Protein AF-A0A093EQ70-F1 (afdb_monomer)

Structure (mmCIF, N/CA/C/O backbone):
data_AF-A0A093EQ70-F1
#
_entry.id   AF-A0A093EQ70-F1
#
loop_
_atom_site.group_PDB
_atom_site.id
_atom_site.type_symbol
_atom_site.label_atom_id
_atom_site.label_alt_id
_atom_site.label_comp_id
_atom_site.label_asym_id
_atom_site.label_entity_id
_atom_site.label_seq_id
_atom_site.pdbx_PDB_ins_code
_atom_site.Cartn_x
_atom_site.Cartn_y
_atom_site.Cartn_z
_atom_site.occupancy
_atom_site.B_iso_or_equiv
_atom_site.auth_seq_id
_atom_site.auth_comp_id
_atom_site.auth_asym_id
_atom_site.auth_atom_id
_atom_site.pdbx_PDB_model_num
ATOM 1 N N . ARG A 1 1 ? 18.926 -12.345 2.345 1.00 57.84 1 ARG A N 1
ATOM 2 C CA . ARG A 1 1 ? 18.136 -11.120 2.049 1.00 57.84 1 ARG A CA 1
ATOM 3 C C . ARG A 1 1 ? 17.137 -11.481 0.955 1.00 57.84 1 ARG A C 1
ATOM 5 O O . ARG A 1 1 ? 17.589 -11.969 -0.070 1.00 57.84 1 ARG A O 1
ATOM 12 N N . LYS A 1 2 ? 15.821 -11.336 1.17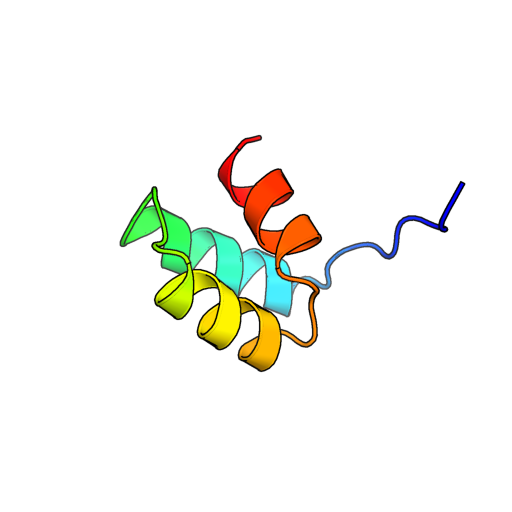1 1.00 58.78 2 LYS A N 1
ATOM 13 C CA . LYS A 1 2 ? 14.835 -11.557 0.093 1.00 58.78 2 LYS A CA 1
ATOM 14 C C . LYS A 1 2 ? 15.133 -10.559 -1.041 1.00 58.78 2 LYS A C 1
ATOM 16 O O . LYS A 1 2 ? 15.380 -9.393 -0.717 1.00 58.78 2 LYS A O 1
ATOM 21 N N . PRO A 1 3 ? 15.176 -10.985 -2.313 1.00 68.06 3 PRO A N 1
ATOM 22 C CA . PRO A 1 3 ? 15.385 -10.061 -3.420 1.00 68.06 3 PRO A CA 1
ATOM 23 C C . PRO A 1 3 ? 14.281 -8.999 -3.398 1.00 68.06 3 PRO A C 1
ATOM 25 O O . PRO A 1 3 ? 13.109 -9.313 -3.186 1.00 68.06 3 PRO A O 1
ATOM 28 N N . ARG A 1 4 ? 14.667 -7.726 -3.541 1.00 72.75 4 ARG A N 1
ATOM 29 C CA . ARG A 1 4 ? 13.707 -6.628 -3.671 1.00 72.75 4 ARG A CA 1
ATOM 30 C C . ARG A 1 4 ? 13.086 -6.737 -5.055 1.00 72.75 4 ARG A C 1
ATOM 32 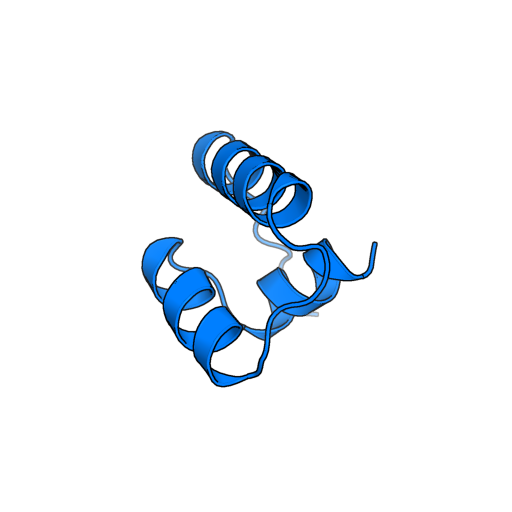O O . ARG A 1 4 ? 13.752 -6.438 -6.039 1.00 72.75 4 ARG A O 1
ATOM 39 N N . THR A 1 5 ? 11.833 -7.162 -5.127 1.00 77.00 5 THR A N 1
ATOM 40 C CA . THR A 1 5 ? 11.061 -7.039 -6.363 1.00 77.00 5 THR A CA 1
ATOM 41 C C . THR A 1 5 ? 10.661 -5.570 -6.519 1.00 77.00 5 THR A C 1
ATOM 43 O O . THR A 1 5 ? 10.010 -5.043 -5.610 1.00 77.00 5 THR A O 1
ATOM 46 N N . PRO A 1 6 ? 11.077 -4.879 -7.594 1.00 87.62 6 PRO A N 1
ATOM 47 C CA . PRO A 1 6 ? 10.649 -3.507 -7.838 1.00 87.62 6 PRO A CA 1
ATOM 48 C C . PRO A 1 6 ? 9.138 -3.459 -8.098 1.00 87.62 6 PRO A C 1
ATOM 50 O O . PRO A 1 6 ? 8.566 -4.401 -8.648 1.00 87.62 6 PRO A O 1
ATOM 53 N N . PHE A 1 7 ? 8.497 -2.357 -7.705 1.00 94.56 7 PHE A N 1
ATOM 54 C CA . PHE A 1 7 ? 7.104 -2.099 -8.063 1.00 94.56 7 PHE A CA 1
ATOM 55 C C . PHE A 1 7 ? 7.001 -1.777 -9.555 1.00 94.56 7 PHE A C 1
ATOM 57 O O . PHE A 1 7 ? 7.847 -1.069 -10.102 1.00 94.56 7 PHE A O 1
ATOM 64 N N . THR A 1 8 ? 5.951 -2.263 -10.211 1.00 96.44 8 THR A N 1
ATOM 65 C CA . THR A 1 8 ? 5.628 -1.845 -11.580 1.00 96.44 8 THR A CA 1
ATOM 66 C C . THR A 1 8 ? 5.069 -0.422 -11.586 1.00 96.44 8 THR A C 1
ATOM 68 O O . THR A 1 8 ? 4.540 0.060 -10.581 1.00 96.44 8 THR A O 1
ATOM 71 N N . THR A 1 9 ? 5.104 0.253 -12.736 1.00 96.56 9 THR A N 1
ATOM 72 C CA . THR A 1 9 ? 4.510 1.593 -12.890 1.00 96.56 9 THR A CA 1
ATOM 73 C C . THR A 1 9 ? 3.028 1.612 -12.512 1.00 96.56 9 THR A C 1
ATOM 75 O O . THR A 1 9 ? 2.570 2.537 -11.848 1.00 96.56 9 THR A O 1
ATOM 78 N N . ALA A 1 10 ? 2.273 0.567 -12.865 1.00 97.44 10 ALA A N 1
ATOM 79 C CA . ALA A 1 10 ? 0.860 0.456 -12.507 1.00 97.44 10 ALA A CA 1
ATOM 80 C C . ALA A 1 10 ? 0.647 0.350 -10.985 1.00 97.44 10 ALA A C 1
ATOM 82 O O . ALA A 1 10 ? -0.261 0.989 -10.450 1.00 97.44 10 ALA A O 1
ATOM 83 N N . GLN A 1 11 ? 1.502 -0.408 -10.286 1.00 97.88 11 GLN A N 1
ATOM 84 C CA . GLN A 1 11 ? 1.470 -0.510 -8.824 1.00 97.88 11 GLN A CA 1
ATOM 85 C C . GLN A 1 11 ? 1.802 0.833 -8.167 1.00 97.88 11 GLN A C 1
ATOM 87 O O . GLN A 1 11 ? 1.077 1.252 -7.270 1.00 97.88 11 GLN A O 1
ATOM 92 N N . LEU A 1 12 ? 2.834 1.538 -8.646 1.00 97.62 12 LEU A N 1
ATOM 93 C CA . LEU A 1 12 ? 3.211 2.864 -8.140 1.00 97.62 12 LEU A CA 1
ATOM 94 C C . LEU A 1 12 ? 2.070 3.876 -8.291 1.00 97.62 12 LEU A C 1
ATOM 96 O O . LEU A 1 12 ? 1.682 4.505 -7.312 1.00 97.62 12 LEU A O 1
ATOM 100 N N . LEU A 1 13 ? 1.456 3.958 -9.473 1.00 98.00 13 LEU A N 1
ATOM 101 C CA . LEU A 1 13 ? 0.321 4.854 -9.709 1.00 98.00 13 LEU A CA 1
ATOM 102 C C . LEU A 1 13 ? -0.866 4.536 -8.791 1.00 98.00 13 LEU A C 1
ATOM 104 O O . LEU A 1 13 ? -1.552 5.440 -8.316 1.00 98.00 13 LEU A O 1
ATOM 108 N N . ALA A 1 14 ? -1.143 3.255 -8.538 1.00 98.12 14 ALA A N 1
ATOM 109 C CA . ALA A 1 14 ? -2.199 2.865 -7.612 1.00 98.12 14 ALA A CA 1
ATOM 110 C C . ALA A 1 14 ? -1.864 3.252 -6.163 1.00 98.12 14 ALA A C 1
ATOM 112 O O . ALA A 1 14 ? -2.727 3.814 -5.484 1.00 98.12 14 ALA A O 1
ATOM 113 N N . LEU A 1 15 ? -0.630 2.994 -5.713 1.00 98.06 15 LEU A N 1
ATOM 114 C CA . LEU A 1 15 ? -0.124 3.371 -4.388 1.00 98.06 15 LEU A CA 1
ATOM 115 C C . LEU A 1 15 ? -0.238 4.889 -4.171 1.00 98.06 15 LEU A C 1
ATOM 117 O O . LEU A 1 15 ? -0.859 5.319 -3.201 1.00 98.06 15 LEU A O 1
ATOM 121 N N . GLU A 1 16 ? 0.247 5.698 -5.116 1.00 98.06 16 GLU A N 1
ATOM 122 C CA . GLU A 1 16 ? 0.169 7.164 -5.071 1.00 98.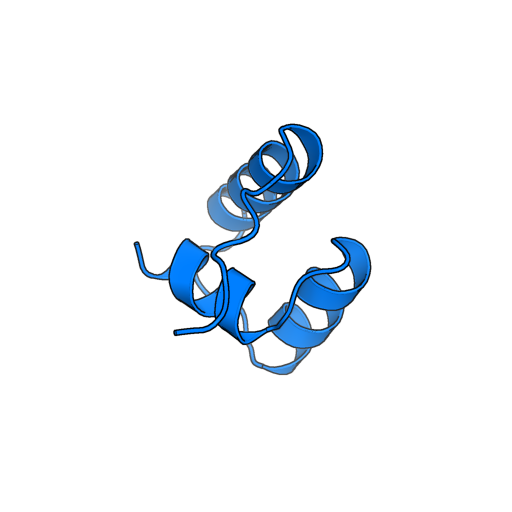06 16 GLU A CA 1
ATOM 123 C C . GLU A 1 16 ? -1.271 7.675 -5.036 1.00 98.06 16 GLU A C 1
ATOM 125 O O . GLU A 1 16 ? -1.608 8.540 -4.225 1.00 98.06 16 GLU A O 1
ATOM 130 N N . ARG A 1 17 ? -2.151 7.130 -5.888 1.00 98.25 17 ARG A N 1
ATOM 131 C CA . ARG A 1 17 ? -3.573 7.500 -5.886 1.00 98.25 17 ARG A CA 1
ATOM 132 C C . ARG A 1 17 ? -4.227 7.193 -4.544 1.00 98.25 17 ARG A C 1
ATOM 134 O O . ARG A 1 17 ? -4.941 8.045 -4.020 1.00 98.25 17 ARG A O 1
ATOM 141 N N . LYS A 1 18 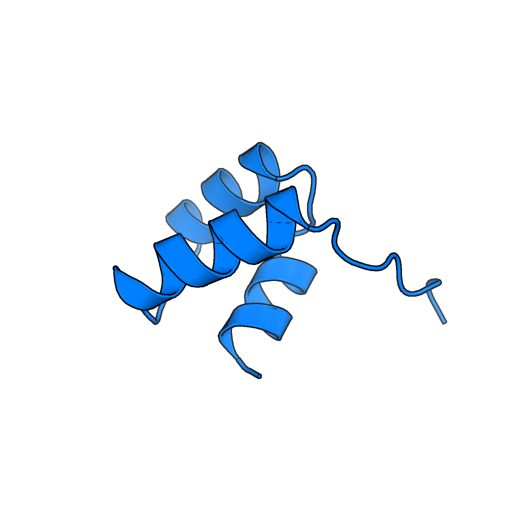? -3.979 6.008 -3.975 1.00 98.12 18 LYS A N 1
ATOM 142 C CA . LYS A 1 18 ? -4.547 5.626 -2.677 1.00 98.12 18 LYS A CA 1
ATOM 143 C C . LYS A 1 18 ? -3.983 6.491 -1.552 1.00 98.12 18 LYS A C 1
ATOM 145 O O . LYS A 1 18 ? -4.756 6.935 -0.711 1.00 98.12 18 LYS A O 1
ATOM 150 N N . PHE A 1 19 ? -2.688 6.800 -1.576 1.00 97.81 19 PHE A N 1
ATOM 151 C CA . PHE A 1 19 ? -2.045 7.655 -0.578 1.00 97.81 19 PHE A CA 1
ATOM 152 C C . PHE A 1 19 ? -2.585 9.088 -0.586 1.00 97.81 19 PHE A C 1
ATOM 154 O O . PHE A 1 19 ? -2.862 9.642 0.475 1.00 97.81 19 PHE A O 1
ATOM 161 N N . ARG A 1 20 ? -2.828 9.665 -1.774 1.00 97.81 20 ARG A N 1
ATOM 162 C CA . ARG A 1 20 ? -3.484 10.979 -1.910 1.00 97.81 20 ARG A CA 1
ATOM 163 C C . ARG A 1 20 ? -4.895 11.004 -1.317 1.00 97.81 20 ARG A C 1
ATOM 165 O O . ARG A 1 20 ? -5.325 12.046 -0.842 1.00 97.81 20 ARG A O 1
ATOM 172 N N . GLN A 1 21 ? -5.613 9.881 -1.356 1.00 97.31 21 GLN A N 1
ATOM 173 C CA . GLN A 1 21 ? -6.939 9.757 -0.742 1.00 97.31 21 GLN A CA 1
ATOM 174 C C . GLN A 1 21 ? -6.852 9.518 0.768 1.00 97.31 21 GLN A C 1
ATOM 176 O O . GLN A 1 21 ? -7.660 10.045 1.528 1.00 97.31 21 GLN A O 1
ATOM 181 N N . LYS A 1 22 ? -5.902 8.684 1.202 1.00 96.12 22 LYS A N 1
ATOM 182 C CA . LYS A 1 22 ? -5.735 8.281 2.596 1.00 96.12 22 LYS A CA 1
ATOM 183 C C . LYS A 1 22 ? -4.283 7.903 2.870 1.00 96.12 22 LYS A C 1
ATOM 185 O O . LYS A 1 22 ? -3.796 6.891 2.375 1.00 96.12 22 LYS A O 1
ATOM 190 N N . GLN A 1 23 ? -3.623 8.670 3.731 1.00 96.06 23 GLN A N 1
ATOM 191 C CA . GLN A 1 23 ? -2.210 8.459 4.070 1.00 96.06 23 GLN A CA 1
ATOM 192 C C . GLN A 1 23 ? -1.974 7.261 5.004 1.00 96.06 23 GLN A C 1
ATOM 194 O O . GLN A 1 23 ? -0.856 6.770 5.106 1.00 96.06 23 GLN A O 1
ATOM 199 N N . TYR A 1 24 ? -3.022 6.763 5.669 1.00 97.31 24 TYR A N 1
ATOM 200 C CA . TYR A 1 24 ? -2.936 5.654 6.619 1.00 97.31 24 TYR A CA 1
ATOM 201 C C . TYR A 1 24 ? -4.016 4.617 6.333 1.00 97.31 24 TYR A C 1
ATOM 203 O O . TYR A 1 24 ? -5.207 4.915 6.391 1.00 97.31 24 TYR A O 1
ATOM 211 N N . LEU A 1 25 ? -3.608 3.382 6.055 1.00 96.75 25 LEU A N 1
ATOM 212 C CA . LEU A 1 25 ? -4.527 2.260 5.886 1.00 96.75 25 LEU A CA 1
AT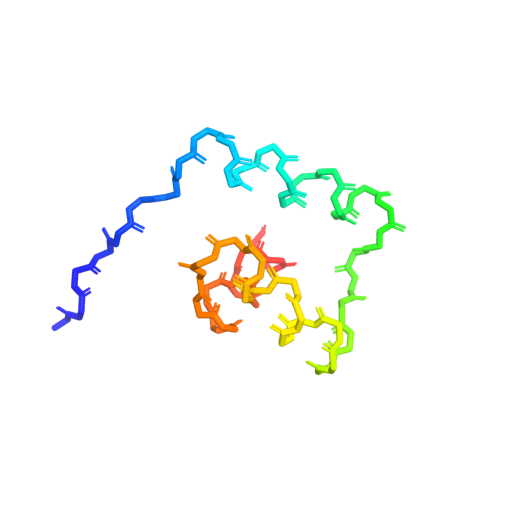OM 213 C C . LEU A 1 25 ? -4.657 1.484 7.198 1.00 96.75 25 LEU A C 1
ATOM 215 O O . LEU A 1 25 ? -3.658 1.201 7.865 1.00 96.75 25 LEU A O 1
ATOM 219 N N . SER A 1 26 ? -5.884 1.095 7.541 1.00 97.50 26 SER A N 1
ATOM 220 C CA . SER A 1 26 ? -6.126 0.066 8.553 1.00 97.50 26 SER A CA 1
ATOM 221 C C . SER A 1 26 ? -5.582 -1.291 8.088 1.00 97.50 26 SER A C 1
ATOM 223 O O . SER A 1 26 ? -5.228 -1.479 6.922 1.00 97.50 26 SER A O 1
ATOM 225 N N . ILE A 1 27 ? -5.520 -2.263 9.000 1.00 96.94 27 ILE A N 1
ATOM 226 C CA . ILE A 1 27 ? -5.055 -3.622 8.684 1.00 96.94 27 ILE A CA 1
ATOM 227 C C . ILE A 1 27 ? -5.915 -4.242 7.572 1.00 96.94 27 ILE A C 1
ATOM 229 O O . ILE A 1 27 ? -5.366 -4.769 6.609 1.00 96.94 27 ILE A O 1
ATOM 233 N N . ALA A 1 28 ? -7.241 -4.107 7.664 1.00 97.81 28 ALA A N 1
ATOM 234 C CA . ALA A 1 28 ? -8.170 -4.633 6.667 1.00 97.81 28 ALA A CA 1
ATOM 235 C C . ALA A 1 28 ? -7.991 -3.960 5.296 1.00 97.81 28 ALA A C 1
ATOM 237 O O . ALA A 1 28 ? -7.831 -4.646 4.289 1.00 97.81 28 ALA A O 1
ATOM 238 N N . GLU A 1 29 ? -7.924 -2.624 5.258 1.00 97.88 29 GLU A N 1
ATOM 239 C CA . GLU A 1 29 ? -7.720 -1.885 4.003 1.00 97.88 29 GLU A CA 1
ATOM 240 C C . GLU A 1 29 ? -6.377 -2.218 3.351 1.00 97.88 29 GLU A C 1
ATOM 242 O O . GLU A 1 29 ? -6.277 -2.308 2.130 1.00 97.88 29 GLU A O 1
ATOM 247 N N . ARG A 1 30 ? -5.324 -2.402 4.154 1.00 98.38 30 ARG A N 1
ATOM 248 C CA . ARG A 1 30 ? -4.009 -2.786 3.645 1.00 98.38 30 ARG A CA 1
ATOM 249 C C . ARG A 1 30 ? -4.016 -4.204 3.086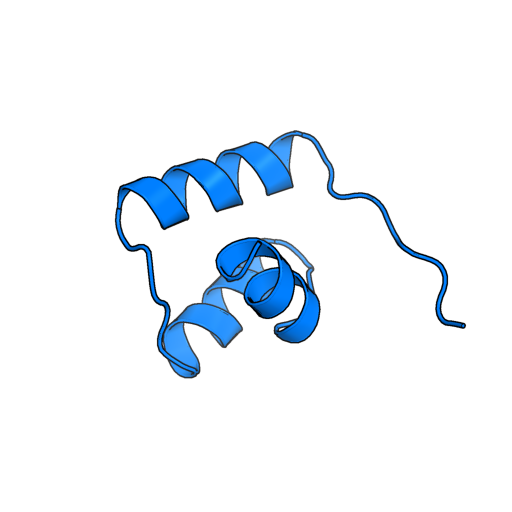 1.00 98.38 30 ARG A C 1
ATOM 251 O O . ARG A 1 30 ? -3.416 -4.416 2.033 1.00 98.38 30 ARG A O 1
ATOM 258 N N . ALA A 1 31 ? -4.668 -5.149 3.763 1.00 98.12 31 ALA A N 1
ATOM 259 C CA . ALA A 1 31 ? -4.797 -6.523 3.288 1.00 98.12 31 ALA A CA 1
ATOM 260 C C . ALA A 1 31 ? -5.489 -6.558 1.918 1.00 98.12 31 ALA A C 1
ATOM 262 O O . ALA A 1 31 ? -4.911 -7.065 0.955 1.00 98.12 31 ALA A O 1
ATOM 263 N N . GLU A 1 32 ? -6.650 -5.910 1.800 1.00 98.25 32 GLU A N 1
ATOM 264 C CA . GLU A 1 32 ? -7.401 -5.804 0.544 1.00 98.25 32 GL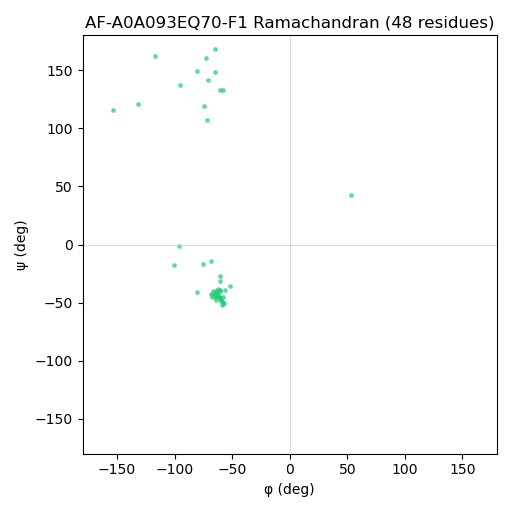U A CA 1
ATOM 265 C C . GLU A 1 32 ? -6.575 -5.129 -0.562 1.00 98.25 32 GLU A C 1
ATOM 267 O O . GLU A 1 32 ? -6.425 -5.659 -1.666 1.00 98.25 32 GLU A O 1
ATOM 272 N N . PHE A 1 33 ? -5.961 -3.985 -0.254 1.00 98.06 33 PHE A N 1
ATOM 273 C CA . PHE A 1 33 ? -5.212 -3.225 -1.245 1.00 98.06 33 PHE A CA 1
ATOM 274 C C . PHE A 1 33 ? -3.961 -3.966 -1.728 1.00 98.06 33 PHE A C 1
ATOM 276 O O . PHE A 1 33 ? -3.699 -4.019 -2.930 1.00 98.06 33 PHE A O 1
ATOM 283 N N . SER A 1 34 ? -3.216 -4.595 -0.816 1.00 97.69 34 SER A N 1
ATOM 284 C CA . SER A 1 34 ? -2.047 -5.406 -1.170 1.00 97.69 34 SER A CA 1
ATOM 285 C C . SER A 1 34 ? -2.419 -6.583 -2.074 1.00 97.69 34 SER A C 1
ATOM 287 O O . SER A 1 34 ? -1.737 -6.814 -3.074 1.00 97.69 34 SER A O 1
ATOM 289 N N . SER A 1 35 ? -3.554 -7.237 -1.802 1.00 97.75 35 SER A N 1
ATOM 290 C CA . SER A 1 35 ? -4.088 -8.314 -2.636 1.00 97.75 35 SER A CA 1
ATOM 291 C C . SER A 1 35 ? -4.395 -7.822 -4.055 1.00 97.75 35 SER A C 1
ATOM 293 O O . SER A 1 35 ? -3.915 -8.418 -5.019 1.00 97.75 35 SER A O 1
ATOM 295 N N . SER A 1 36 ? -5.068 -6.671 -4.197 1.00 97.75 36 SER A N 1
ATOM 296 C CA . SER A 1 36 ? -5.385 -6.087 -5.514 1.00 97.75 36 SER A CA 1
ATOM 297 C C . SER A 1 36 ? -4.152 -5.748 -6.363 1.00 97.75 36 SER A C 1
ATOM 299 O O . SER A 1 36 ? -4.215 -5.765 -7.591 1.00 97.75 36 SER A O 1
ATOM 301 N N . LEU A 1 37 ? -3.014 -5.466 -5.720 1.00 96.81 37 LEU A N 1
ATOM 302 C CA . LEU A 1 37 ? -1.757 -5.129 -6.388 1.00 96.81 37 LEU A CA 1
ATOM 303 C C . LEU A 1 37 ? -0.822 -6.329 -6.560 1.00 96.81 37 LEU A C 1
ATOM 305 O O . LEU A 1 37 ? 0.259 -6.162 -7.125 1.00 96.81 37 LEU A O 1
ATOM 309 N N . SER A 1 38 ? -1.208 -7.519 -6.085 1.00 96.50 38 SER A N 1
ATOM 310 C CA . SER A 1 38 ? -0.315 -8.684 -5.989 1.00 96.50 38 SER A CA 1
ATOM 311 C C . SER A 1 38 ? 0.981 -8.360 -5.227 1.00 96.50 38 SER A C 1
ATOM 313 O O . SER A 1 38 ? 2.083 -8.733 -5.629 1.00 96.50 38 SER A O 1
ATOM 315 N N . LEU A 1 39 ? 0.845 -7.619 -4.126 1.00 95.75 39 LEU A N 1
ATOM 316 C CA . LEU A 1 39 ? 1.920 -7.241 -3.213 1.00 95.75 39 LEU A CA 1
ATOM 317 C C . LEU A 1 39 ? 1.670 -7.844 -1.832 1.00 95.75 39 LEU A C 1
ATOM 319 O O . LEU A 1 39 ? 0.554 -8.204 -1.474 1.00 95.75 39 LEU A O 1
ATOM 323 N N . THR A 1 40 ? 2.715 -7.908 -1.015 1.00 96.44 40 THR A N 1
ATOM 324 C CA . THR A 1 40 ? 2.550 -8.238 0.405 1.00 96.44 40 THR A CA 1
ATOM 325 C C . THR A 1 40 ? 2.102 -7.013 1.200 1.00 96.44 40 THR A C 1
ATOM 327 O O . THR A 1 40 ? 2.514 -5.886 0.910 1.00 96.44 40 THR A O 1
ATOM 330 N N . GLU A 1 41 ? 1.338 -7.225 2.275 1.00 96.75 41 GLU A N 1
ATOM 331 C CA . GLU A 1 41 ? 1.006 -6.160 3.229 1.00 96.75 41 GLU A CA 1
ATOM 332 C C . GLU A 1 41 ? 2.251 -5.421 3.734 1.00 96.75 41 GLU A C 1
ATOM 334 O O . GLU A 1 41 ? 2.219 -4.211 3.934 1.00 96.75 41 GLU A O 1
ATOM 339 N N . THR A 1 42 ? 3.368 -6.130 3.921 1.00 95.56 42 THR A N 1
ATOM 340 C CA . THR A 1 42 ? 4.635 -5.529 4.347 1.00 95.56 42 THR A CA 1
ATOM 341 C C . THR A 1 42 ? 5.184 -4.553 3.311 1.00 95.56 42 THR A C 1
ATOM 343 O O . THR A 1 42 ? 5.640 -3.479 3.690 1.00 95.56 42 THR A O 1
ATOM 346 N N . GLN A 1 43 ? 5.121 -4.879 2.017 1.00 95.75 43 GLN A N 1
ATOM 347 C CA . GLN A 1 43 ? 5.551 -3.963 0.955 1.00 95.75 43 GLN A CA 1
ATOM 348 C C . GLN A 1 43 ? 4.683 -2.706 0.912 1.00 95.75 43 GLN A C 1
ATOM 350 O O . GLN A 1 43 ? 5.226 -1.607 0.847 1.00 95.75 43 GLN A O 1
ATOM 355 N N . VAL A 1 44 ? 3.359 -2.862 1.014 1.00 96.25 44 VAL A N 1
ATOM 356 C CA . VAL A 1 44 ? 2.432 -1.722 1.068 1.00 96.25 44 VAL A CA 1
ATOM 357 C C . VAL A 1 44 ? 2.682 -0.885 2.323 1.00 96.25 44 VAL A C 1
ATOM 359 O O . VAL A 1 44 ? 2.788 0.331 2.228 1.00 96.25 44 VAL A O 1
ATOM 362 N N . LYS A 1 45 ? 2.860 -1.517 3.491 1.00 96.38 45 LYS A N 1
ATOM 363 C CA . LYS A 1 45 ? 3.178 -0.824 4.749 1.00 96.38 45 LYS A CA 1
ATOM 364 C C . LYS A 1 45 ? 4.463 -0.008 4.630 1.00 96.38 45 LYS A C 1
ATOM 366 O O . LYS A 1 45 ? 4.458 1.155 5.002 1.00 96.38 45 LYS A O 1
ATOM 371 N N . ILE A 1 46 ? 5.544 -0.614 4.137 1.00 95.56 46 ILE A N 1
ATOM 372 C CA . ILE A 1 46 ? 6.832 0.071 3.984 1.00 95.56 46 ILE A CA 1
ATOM 373 C C . ILE A 1 46 ? 6.678 1.247 3.023 1.00 95.56 46 ILE A C 1
ATOM 375 O O . ILE A 1 46 ? 7.142 2.333 3.341 1.00 95.56 46 ILE A O 1
ATOM 379 N N . TRP A 1 47 ? 6.009 1.064 1.883 1.00 96.31 47 TRP A N 1
ATOM 380 C CA . TRP A 1 47 ? 5.813 2.148 0.921 1.00 96.31 47 TRP A CA 1
ATOM 381 C C . TRP A 1 47 ? 4.996 3.307 1.510 1.00 96.31 47 TRP A C 1
ATOM 383 O O . TRP A 1 47 ? 5.395 4.444 1.354 1.00 96.31 47 TRP A O 1
ATOM 393 N N . PHE A 1 48 ? 3.920 3.034 2.258 1.00 96.81 48 PHE A N 1
ATOM 394 C CA . PHE A 1 48 ? 3.110 4.072 2.921 1.00 96.81 48 PHE A CA 1
ATOM 395 C C . PHE A 1 48 ? 3.838 4.798 4.069 1.00 96.81 48 PHE A C 1
ATOM 397 O O . PHE A 1 48 ? 3.338 5.808 4.557 1.00 96.81 48 PHE A O 1
ATOM 404 N N . GLN A 1 49 ? 4.964 4.260 4.547 1.00 94.38 49 GLN A N 1
ATOM 405 C CA . GLN A 1 49 ? 5.770 4.844 5.624 1.00 94.38 49 GLN A CA 1
ATOM 406 C C . GLN A 1 49 ? 7.014 5.59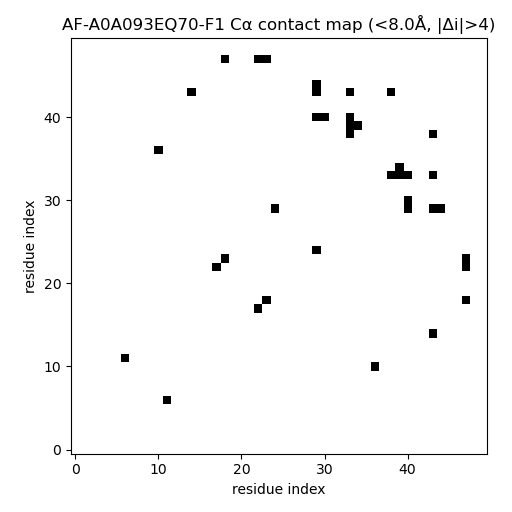5 5.129 1.00 94.38 49 GLN A C 1
A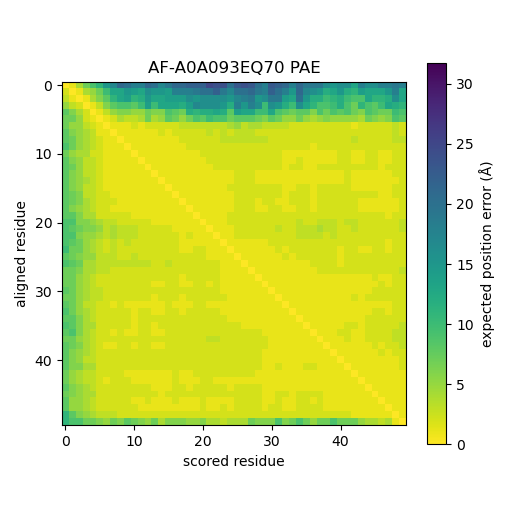TOM 408 O O . GLN A 1 49 ? 7.589 6.334 5.926 1.00 94.38 49 GLN A O 1
ATOM 413 N N . ASN A 1 50 ? 7.457 5.366 3.885 1.00 89.06 50 ASN A N 1
ATOM 414 C CA . ASN A 1 50 ? 8.548 6.130 3.264 1.00 89.06 50 ASN A CA 1
ATOM 415 C C . ASN A 1 50 ? 7.984 7.378 2.591 1.00 89.06 50 ASN A C 1
ATOM 417 O O . ASN A 1 50 ? 8.661 8.421 2.683 1.00 89.06 50 ASN A O 1
#

Mean predicted aligned error: 3.2 Å

pLDDT: mean 93.7, std 9.45, range [57.84, 98.38]

Secondary structure (DSSP, 8-state):
----PPPPHHHHHHHHHHHHH-S---HHHHHHHHHHTT--HHHHHHHHH-

Solvent-accessible surface area (backbone atoms only — not comparable to full-atom values): 3122 Å² total; per-residue (Å²): 130,82,81,83,77,78,78,50,72,70,49,48,55,50,52,54,56,48,40,76,75,45,70,72,73,54,73,67,57,34,49,55,51,15,56,78,63,78,46,51,50,64,58,52,51,51,60,66,70,107

Sequence (50 aa):
RKPRTPFTTAQLLALERKFRQKQYLSIAERAEFSSSLSLTETQVKIWFQN

Organism: NCBI:txid240206

Foldseek 3Di:
DPDDDDADPVLVVLLVVVCVVPLDDDPVRLVVSCVVRVHDSVVSVVVSVD

Radius of gyration: 10.35 Å; Cα contacts (8 Å, |Δi|>4): 19; chains: 1; bounding box: 26×22×22 Å

Nearest PDB structures (foldseek):
  8pm5-assembly4_J  TM=9.506E-01  e=3.366E-05  Homo sapiens
  3hdd-assembly1_B  TM=9.491E-01  e=1.062E-04  Drosophila melanogaster
  1p7j-assembly1_A  TM=9.299E-01  e=9.923E-05  Drosophila melanogaster
  5zjq-assembly1_A  TM=9.210E-01  e=2.087E-04  Drosophila melanogaster
  8osb-assembly1_E  TM=9.297E-01  e=3.583E-04  Homo sapiens

InterPro domains:
  IPR001356 Homeodomain [PF00046] (1-50)
  IPR001356 Homeodomain [PS50071] (1-50)
  IPR001356 Homeodomain [SM00389] (1-50)
  IPR001356 Homeodomain [cd00086] (1-50)
  IPR009057 Homedomain-like superfamily [SSF46689] (1-50)
  IPR020479 Homeodomain, metazoa [PR00024] (22-33)
  IPR020479 Homeodomain, metazoa [PR00024] (37-47)
  IPR020479 Homeodomain, metazoa [PR00024] (47-50)
  IPR050674 Msh Homeobox Transcriptional Regulators [PTHR24338] (1-50)